Protein AF-A0A356UC78-F1 (afdb_monomer_lite)

Structure (mmCIF, N/CA/C/O backbone):
data_AF-A0A356UC78-F1
#
_entry.id   AF-A0A356UC78-F1
#
loop_
_atom_site.group_PDB
_atom_site.id
_atom_site.type_symbol
_atom_site.label_atom_id
_atom_site.label_alt_id
_atom_site.label_comp_id
_atom_site.label_asym_id
_atom_site.label_entity_id
_atom_site.label_seq_id
_atom_site.pdbx_PDB_ins_code
_atom_site.Cartn_x
_atom_site.Cartn_y
_atom_site.Cartn_z
_atom_site.occupancy
_atom_site.B_iso_or_equiv
_atom_site.auth_seq_id
_atom_site.auth_comp_id
_atom_site.auth_asym_id
_atom_site.auth_atom_id
_atom_site.pdbx_PDB_model_num
ATOM 1 N N . VAL A 1 1 ? 22.620 -5.759 -15.622 1.00 59.00 1 VAL A N 1
ATOM 2 C CA . VAL A 1 1 ? 23.512 -5.411 -16.763 1.00 59.00 1 VAL A CA 1
ATOM 3 C C . VAL A 1 1 ? 22.929 -5.727 -18.144 1.00 59.00 1 VAL A C 1
ATOM 5 O O . VAL A 1 1 ? 22.973 -4.842 -18.988 1.00 59.00 1 VAL A O 1
ATOM 8 N N . LYS A 1 2 ? 22.337 -6.912 -18.397 1.00 60.59 2 LYS A N 1
ATOM 9 C CA . LYS A 1 2 ? 21.790 -7.272 -19.729 1.00 60.59 2 LYS A CA 1
ATOM 10 C C . LYS A 1 2 ? 20.750 -6.272 -20.269 1.00 60.59 2 LYS A C 1
ATOM 12 O O . LYS A 1 2 ? 20.823 -5.914 -21.436 1.00 60.59 2 LYS A O 1
ATOM 17 N N . ASN A 1 3 ? 19.865 -5.752 -19.415 1.00 76.25 3 ASN A N 1
ATOM 18 C CA . ASN A 1 3 ? 18.805 -4.823 -19.835 1.00 76.25 3 ASN A CA 1
ATOM 19 C C . ASN A 1 3 ? 19.354 -3.475 -20.336 1.00 76.25 3 ASN A C 1
ATOM 21 O O . ASN A 1 3 ? 18.857 -2.935 -21.316 1.00 76.25 3 ASN A O 1
ATOM 25 N N . VAL A 1 4 ? 20.426 -2.963 -19.721 1.00 82.81 4 VAL A N 1
ATOM 26 C CA . VAL A 1 4 ? 21.061 -1.699 -20.135 1.00 82.81 4 VAL A CA 1
ATOM 27 C C . VAL A 1 4 ? 21.721 -1.833 -21.502 1.00 82.81 4 VAL A C 1
ATOM 29 O O . VAL A 1 4 ? 21.577 -0.954 -22.344 1.00 82.81 4 VAL A O 1
ATOM 32 N N . LEU A 1 5 ? 22.416 -2.949 -21.741 1.00 86.19 5 LEU A N 1
ATOM 33 C CA . LEU A 1 5 ? 23.072 -3.200 -23.023 1.00 86.19 5 LEU A CA 1
ATOM 34 C C . LEU A 1 5 ? 22.056 -3.216 -24.175 1.00 86.19 5 LEU A C 1
ATOM 36 O O . LEU A 1 5 ? 22.301 -2.614 -25.215 1.00 86.19 5 LEU A O 1
ATOM 40 N N . VAL A 1 6 ? 20.896 -3.846 -23.964 1.00 88.81 6 VAL A N 1
ATOM 41 C CA . VAL A 1 6 ? 19.797 -3.864 -24.943 1.00 88.81 6 VAL A CA 1
ATOM 42 C C . VAL A 1 6 ? 19.273 -2.453 -25.215 1.00 88.81 6 VAL A C 1
ATOM 44 O O . VAL A 1 6 ? 19.089 -2.095 -26.375 1.00 88.81 6 VAL A O 1
ATOM 47 N N . ILE A 1 7 ? 19.090 -1.633 -24.174 1.00 88.06 7 ILE A N 1
ATOM 48 C CA . ILE A 1 7 ? 18.641 -0.238 -24.311 1.00 88.06 7 ILE A CA 1
ATOM 49 C C . ILE A 1 7 ? 19.636 0.586 -25.134 1.00 88.06 7 ILE A C 1
ATOM 51 O O . ILE A 1 7 ? 19.218 1.319 -26.025 1.00 88.06 7 ILE A O 1
ATOM 55 N N . ILE A 1 8 ? 20.941 0.434 -24.889 1.00 88.69 8 ILE A N 1
ATOM 56 C CA . ILE A 1 8 ? 21.988 1.145 -25.640 1.00 88.69 8 ILE A CA 1
ATOM 57 C C . ILE A 1 8 ? 21.978 0.726 -27.115 1.00 88.69 8 ILE A C 1
ATOM 59 O O . ILE A 1 8 ? 22.024 1.581 -27.995 1.00 88.69 8 ILE A O 1
ATOM 63 N N . ILE A 1 9 ? 21.880 -0.575 -27.403 1.00 91.50 9 ILE A N 1
ATOM 64 C CA . ILE A 1 9 ? 21.812 -1.079 -28.783 1.00 91.50 9 ILE A CA 1
ATOM 65 C C . ILE A 1 9 ? 20.565 -0.533 -29.492 1.00 91.50 9 ILE A C 1
ATOM 67 O O . ILE A 1 9 ? 20.666 -0.032 -30.611 1.00 91.50 9 ILE A O 1
ATOM 71 N N . LEU A 1 10 ? 19.402 -0.585 -28.835 1.00 90.44 10 LEU A N 1
ATOM 72 C CA . LEU A 1 10 ? 18.142 -0.095 -29.392 1.00 90.44 10 LEU A CA 1
ATOM 73 C C . LEU A 1 10 ? 18.186 1.416 -29.652 1.00 90.44 10 LEU A C 1
ATOM 75 O O . LEU A 1 10 ? 17.748 1.871 -30.705 1.00 90.44 10 LEU A O 1
ATOM 79 N N . ALA A 1 11 ? 18.742 2.187 -28.717 1.00 89.00 11 ALA A N 1
ATOM 80 C CA . ALA A 1 11 ? 18.892 3.627 -28.861 1.00 89.00 11 ALA A CA 1
ATOM 81 C C . ALA A 1 11 ? 19.806 3.998 -30.037 1.00 89.00 11 ALA A C 1
ATOM 83 O O . ALA A 1 11 ? 19.453 4.877 -30.820 1.00 89.00 11 ALA A O 1
ATOM 84 N N . SER A 1 12 ? 20.925 3.287 -30.214 1.00 89.00 12 SER A N 1
ATOM 85 C CA . SER A 1 12 ? 21.821 3.469 -31.364 1.00 89.00 12 SER A CA 1
ATOM 86 C C . SER A 1 12 ? 21.116 3.178 -32.691 1.00 89.00 12 SER A C 1
ATOM 88 O O . SER A 1 12 ? 21.264 3.929 -33.652 1.00 89.00 12 SER A O 1
ATOM 90 N N . PHE A 1 13 ? 20.301 2.120 -32.750 1.00 92.69 13 PHE A N 1
ATOM 91 C CA . PHE A 1 13 ? 19.473 1.835 -33.926 1.00 92.69 13 PHE A CA 1
ATOM 92 C C . PHE A 1 13 ? 18.450 2.943 -34.189 1.00 92.69 13 PHE A C 1
ATOM 94 O O . PHE A 1 13 ? 18.303 3.391 -35.325 1.00 92.69 13 PHE A O 1
ATOM 101 N N . LEU A 1 14 ? 17.761 3.408 -33.146 1.00 89.56 14 LEU A N 1
ATOM 102 C CA . LEU A 1 14 ? 16.754 4.459 -33.259 1.00 89.56 14 LEU A CA 1
ATOM 103 C C . LEU A 1 14 ? 17.361 5.785 -33.732 1.00 89.56 14 LEU A C 1
ATOM 105 O O . LEU A 1 14 ? 16.735 6.508 -34.503 1.00 89.56 14 LEU A O 1
ATOM 109 N N . GLU A 1 15 ? 18.593 6.084 -33.323 1.00 88.50 15 GLU A N 1
ATOM 110 C CA . GLU A 1 15 ? 19.327 7.248 -33.805 1.00 88.50 15 GLU A CA 1
ATOM 111 C C . GLU A 1 15 ? 19.644 7.162 -35.307 1.00 88.50 15 GLU A C 1
ATOM 113 O O . GLU A 1 15 ? 19.521 8.164 -36.013 1.00 88.50 15 GLU A O 1
ATOM 118 N N . VAL A 1 16 ? 20.018 5.981 -35.806 1.00 89.62 16 VAL A N 1
ATOM 119 C CA . VAL A 1 16 ? 20.314 5.757 -37.233 1.00 89.62 16 VAL A CA 1
ATOM 120 C C . VAL A 1 16 ? 19.049 5.831 -38.093 1.00 89.62 16 VAL A C 1
ATOM 122 O O . VAL A 1 16 ? 19.100 6.321 -39.219 1.00 89.62 16 VAL A O 1
ATOM 125 N N . LEU A 1 17 ? 17.905 5.389 -37.566 1.00 89.38 17 LEU A N 1
ATOM 126 C CA . LEU A 1 17 ? 16.610 5.462 -38.253 1.00 89.38 17 LEU A CA 1
ATOM 127 C C . LEU A 1 17 ? 16.037 6.886 -38.325 1.00 89.38 17 LEU A C 1
ATOM 129 O O . LEU A 1 17 ? 15.108 7.137 -39.093 1.00 89.38 17 LEU A O 1
ATOM 133 N N . LEU A 1 18 ? 16.558 7.814 -37.519 1.00 87.94 18 LEU A N 1
ATOM 134 C CA . LEU A 1 18 ? 16.033 9.167 -37.401 1.00 87.94 18 LEU A CA 1
ATOM 135 C C . LEU A 1 18 ? 16.414 10.015 -38.631 1.00 87.94 18 LEU A C 1
ATOM 137 O O . LEU A 1 18 ? 17.603 10.293 -38.837 1.00 87.94 18 LEU A O 1
ATOM 141 N N . PRO A 1 19 ? 15.433 10.480 -39.430 1.00 86.75 19 PRO A N 1
ATOM 142 C CA . PRO A 1 19 ? 15.709 11.286 -40.612 1.00 86.75 19 PRO A CA 1
ATOM 143 C C . PRO A 1 19 ? 16.352 12.627 -40.248 1.00 86.75 19 PRO A C 1
ATOM 145 O O . PRO A 1 19 ? 16.100 13.202 -39.183 1.00 86.75 19 PRO A O 1
ATOM 148 N N . GLU A 1 20 ? 17.174 13.150 -41.158 1.00 84.69 20 GLU A N 1
ATOM 149 C CA . GLU A 1 20 ? 17.755 14.483 -41.009 1.00 84.69 20 GLU A CA 1
ATOM 150 C C . GLU A 1 20 ? 16.657 15.554 -41.005 1.00 84.69 20 GLU A C 1
ATOM 152 O O . GLU A 1 20 ? 15.747 15.546 -41.836 1.00 84.69 20 GLU A O 1
ATOM 157 N N . GLY A 1 21 ? 16.728 16.493 -40.059 1.00 88.19 21 GLY A N 1
ATOM 158 C CA . GLY A 1 21 ? 15.756 17.578 -39.976 1.00 88.19 21 GLY A CA 1
ATOM 159 C C . GLY A 1 21 ? 15.677 18.253 -38.612 1.00 88.19 21 GLY A C 1
ATOM 160 O O . GLY A 1 21 ? 16.369 17.901 -37.659 1.00 88.19 21 GLY A O 1
ATOM 161 N N . ARG A 1 22 ? 14.772 19.231 -38.506 1.00 89.44 22 ARG A N 1
ATOM 162 C CA . ARG A 1 22 ? 14.607 20.074 -37.307 1.00 89.44 22 ARG A CA 1
ATOM 163 C C . ARG A 1 22 ? 14.179 19.302 -36.053 1.00 89.44 22 ARG A C 1
ATOM 165 O O . ARG A 1 22 ? 14.414 19.781 -34.954 1.00 89.44 22 ARG A O 1
ATOM 172 N N . VAL A 1 23 ? 13.573 18.123 -36.209 1.00 88.75 23 VAL A N 1
ATOM 173 C CA . VAL A 1 23 ? 13.107 17.274 -35.094 1.00 88.75 23 VAL A CA 1
ATOM 174 C C . VAL A 1 23 ? 14.211 16.392 -34.506 1.00 88.75 23 VAL A C 1
ATOM 176 O O . VAL A 1 23 ? 14.125 15.991 -33.346 1.00 88.75 23 VAL A O 1
ATOM 179 N N . LYS A 1 24 ? 15.273 16.120 -35.274 1.00 88.50 24 LYS A N 1
ATOM 180 C CA . LYS A 1 24 ? 16.343 15.191 -34.895 1.00 88.50 24 LYS A CA 1
ATOM 181 C C . LYS A 1 24 ? 17.044 15.560 -33.576 1.00 88.50 24 LYS A C 1
ATOM 183 O O . LYS A 1 24 ? 17.223 14.667 -32.748 1.00 88.50 24 LYS A O 1
ATOM 188 N N . PRO A 1 25 ? 17.375 16.838 -33.304 1.00 92.38 25 PRO A N 1
ATOM 189 C CA . PRO A 1 25 ? 17.969 17.234 -32.025 1.00 92.38 25 PRO A CA 1
ATOM 190 C C . PRO A 1 25 ? 17.058 16.976 -30.815 1.00 92.38 25 PRO A C 1
ATOM 192 O O . PRO A 1 25 ? 17.539 16.542 -29.772 1.00 92.38 25 PRO A O 1
ATOM 195 N N . PHE A 1 26 ? 15.745 17.186 -30.955 1.00 93.38 26 PHE A N 1
ATOM 196 C CA . PHE A 1 26 ? 14.779 16.980 -29.869 1.00 93.38 26 PHE A CA 1
ATOM 197 C C . PHE A 1 26 ? 14.604 15.496 -29.537 1.00 93.38 26 PHE A C 1
ATOM 199 O O . PHE A 1 26 ? 14.585 15.117 -28.369 1.00 93.38 26 PHE A O 1
ATOM 206 N N . VAL A 1 27 ? 14.538 14.645 -30.564 1.00 91.75 27 VAL A N 1
ATOM 207 C CA . VAL A 1 27 ? 14.453 13.190 -30.378 1.00 91.75 27 VAL A CA 1
ATOM 208 C C . VAL A 1 27 ? 15.749 12.644 -29.773 1.00 91.75 27 VAL A C 1
ATOM 210 O O . VAL A 1 27 ? 15.691 11.855 -28.836 1.00 91.75 27 VAL A O 1
ATOM 213 N N . ARG A 1 28 ? 16.919 13.123 -30.219 1.00 90.88 28 ARG A N 1
ATOM 214 C CA . ARG A 1 28 ? 18.215 12.783 -29.603 1.00 90.88 28 ARG A CA 1
ATOM 215 C C . ARG A 1 28 ? 18.276 13.160 -28.126 1.00 90.88 28 ARG A C 1
ATOM 217 O O . ARG A 1 28 ? 18.751 12.368 -27.318 1.00 90.88 28 ARG A O 1
ATOM 224 N N . PHE A 1 29 ? 17.768 14.337 -27.767 1.00 93.56 29 PHE A N 1
ATOM 225 C CA . PHE A 1 29 ? 17.688 14.763 -26.373 1.00 93.56 29 PHE A CA 1
ATOM 226 C C . PHE A 1 29 ? 16.803 13.827 -25.536 1.00 93.56 29 PHE A C 1
ATOM 228 O O . PHE A 1 29 ? 17.224 13.377 -24.472 1.00 93.56 29 PHE A O 1
ATOM 235 N N . ALA A 1 30 ? 15.616 13.469 -26.036 1.00 92.62 30 ALA A N 1
ATOM 236 C CA . ALA A 1 30 ? 14.713 12.543 -25.353 1.00 92.62 30 ALA A CA 1
ATOM 237 C C . ALA A 1 30 ? 15.321 11.136 -25.191 1.00 92.62 30 ALA A C 1
ATOM 239 O O . ALA A 1 30 ? 15.237 10.555 -24.109 1.00 92.62 30 ALA A O 1
ATOM 240 N N . ILE A 1 31 ? 15.986 10.614 -26.230 1.00 91.88 31 ILE A N 1
ATOM 241 C CA . ILE A 1 31 ? 1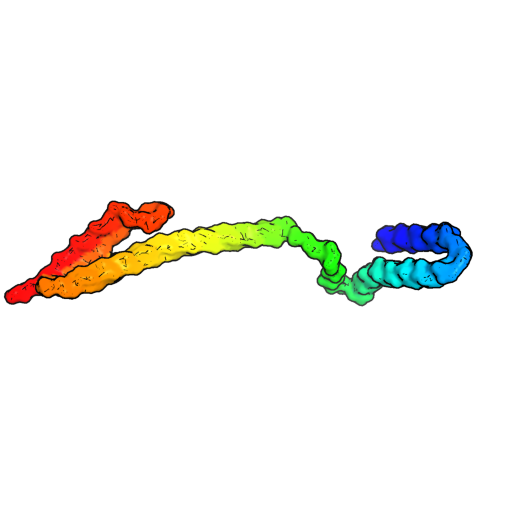6.716 9.336 -26.176 1.00 91.88 31 ILE A CA 1
ATOM 242 C C . ILE A 1 31 ? 17.838 9.405 -25.133 1.00 91.88 31 ILE A C 1
ATOM 244 O O . ILE A 1 31 ? 17.969 8.498 -24.315 1.00 91.88 31 ILE A O 1
ATOM 248 N N . GLY A 1 32 ? 18.615 10.491 -25.112 1.00 91.50 32 GLY A N 1
ATOM 249 C CA . GLY A 1 32 ? 19.677 10.695 -24.127 1.00 91.50 32 GLY A CA 1
ATOM 250 C C . GLY A 1 32 ? 19.149 10.712 -22.691 1.00 91.50 32 GLY A C 1
ATOM 251 O O . GLY A 1 32 ? 19.695 10.028 -21.827 1.00 91.50 32 GLY A O 1
ATOM 252 N N . LEU A 1 33 ? 18.046 11.422 -22.443 1.00 93.38 33 LEU A N 1
ATOM 253 C CA . LEU A 1 33 ? 17.398 11.444 -21.131 1.00 93.38 33 LEU A CA 1
ATOM 254 C C . LEU A 1 33 ? 16.899 10.050 -20.720 1.00 93.38 33 LEU A C 1
ATOM 256 O O . LEU A 1 33 ? 17.107 9.631 -19.582 1.00 93.38 33 LEU A O 1
ATOM 260 N N . PHE A 1 34 ? 16.297 9.310 -21.651 1.00 89.69 34 PHE A N 1
ATOM 261 C CA . PHE A 1 34 ? 15.849 7.939 -21.415 1.00 89.69 34 PHE A CA 1
ATOM 262 C C . PHE A 1 34 ? 17.012 7.004 -21.048 1.00 89.69 34 PHE A C 1
ATOM 264 O O . PHE A 1 34 ? 16.909 6.243 -20.085 1.00 89.69 34 PHE A O 1
ATOM 271 N N . ILE A 1 35 ? 18.144 7.101 -21.755 1.00 89.75 35 ILE A N 1
ATOM 272 C CA . ILE A 1 35 ? 19.358 6.336 -21.439 1.00 89.75 35 ILE A CA 1
ATOM 273 C C . ILE A 1 35 ? 19.869 6.687 -20.039 1.00 89.75 35 ILE A C 1
ATOM 275 O O . ILE A 1 35 ? 20.185 5.779 -19.272 1.00 89.75 35 ILE A O 1
ATOM 279 N N . ILE A 1 36 ? 19.925 7.976 -19.680 1.00 89.62 36 ILE A N 1
ATOM 280 C CA . ILE A 1 36 ? 20.365 8.413 -18.345 1.00 89.62 36 ILE A CA 1
ATOM 281 C C . ILE A 1 36 ? 19.503 7.759 -17.261 1.00 89.62 36 ILE A C 1
ATOM 283 O O . ILE A 1 36 ? 20.048 7.172 -16.329 1.00 89.62 36 ILE A O 1
ATOM 287 N N . ILE A 1 37 ? 18.174 7.789 -17.406 1.00 87.00 37 ILE A N 1
ATOM 288 C CA . ILE A 1 37 ? 17.244 7.167 -16.450 1.00 87.00 37 ILE A CA 1
ATOM 289 C C . ILE A 1 37 ? 17.469 5.649 -16.371 1.00 87.00 37 ILE A C 1
ATOM 291 O O . ILE A 1 37 ? 17.529 5.087 -15.278 1.00 87.00 37 ILE A O 1
ATOM 295 N N . ALA A 1 38 ? 17.640 4.980 -17.513 1.00 85.25 38 ALA A N 1
ATOM 296 C CA . ALA A 1 38 ? 17.836 3.532 -17.575 1.00 85.25 38 ALA A CA 1
ATOM 297 C C . ALA A 1 38 ? 19.158 3.060 -16.944 1.00 85.25 38 ALA A C 1
ATOM 299 O O . ALA A 1 38 ? 19.229 1.969 -16.374 1.00 85.25 38 ALA A O 1
ATOM 300 N N . VAL A 1 39 ? 20.214 3.866 -17.060 1.00 86.94 39 VAL A N 1
ATOM 301 C CA . VAL A 1 39 ? 21.551 3.552 -16.538 1.00 86.94 39 VAL A CA 1
ATOM 302 C C . VAL A 1 39 ? 21.702 3.985 -15.072 1.00 86.94 39 VAL A C 1
ATOM 304 O O . VAL A 1 39 ? 22.526 3.420 -14.352 1.00 86.94 39 VAL A O 1
ATOM 307 N N . LEU A 1 40 ? 20.879 4.927 -14.599 1.00 85.44 40 LEU A N 1
ATOM 308 C CA . LEU A 1 40 ? 20.934 5.459 -13.237 1.00 85.44 40 LEU A CA 1
ATOM 309 C C . LEU A 1 40 ? 20.858 4.354 -12.175 1.00 85.44 40 LEU A C 1
ATOM 311 O O . LEU A 1 40 ? 21.740 4.267 -11.330 1.00 85.44 40 LEU A O 1
ATOM 315 N N . ASN A 1 41 ? 19.853 3.479 -12.247 1.00 77.88 41 ASN A N 1
ATOM 316 C CA . ASN A 1 41 ? 19.655 2.401 -11.270 1.00 77.88 41 ASN A CA 1
ATOM 317 C C . ASN A 1 41 ? 20.881 1.453 -11.161 1.00 77.88 41 ASN A C 1
ATOM 319 O O . ASN A 1 41 ? 21.426 1.297 -10.071 1.00 77.88 41 ASN A O 1
ATOM 323 N N . PRO A 1 42 ? 21.421 0.882 -12.257 1.00 81.06 42 PRO A N 1
ATOM 324 C CA . PRO A 1 42 ? 22.624 0.054 -12.175 1.00 81.06 42 PRO A CA 1
ATOM 325 C C . PRO A 1 42 ? 23.882 0.806 -11.719 1.00 81.06 42 PRO A C 1
ATOM 327 O O . PRO A 1 42 ? 24.715 0.187 -11.062 1.00 81.06 42 PRO A O 1
ATOM 330 N N . ILE A 1 43 ? 24.029 2.103 -12.025 1.00 84.25 43 ILE A N 1
ATOM 331 C CA . ILE A 1 43 ? 25.125 2.919 -11.471 1.00 84.25 43 ILE A CA 1
ATOM 332 C C . ILE A 1 43 ? 24.968 3.052 -9.956 1.00 84.25 43 ILE A C 1
ATOM 334 O O . ILE A 1 43 ? 25.927 2.822 -9.224 1.00 84.25 43 ILE A O 1
ATOM 338 N N . LEU A 1 44 ? 23.769 3.389 -9.476 1.00 81.50 44 LEU A N 1
ATOM 339 C CA . LEU A 1 44 ? 23.496 3.514 -8.046 1.00 81.50 44 LEU A CA 1
ATOM 340 C C . LEU A 1 44 ? 23.753 2.186 -7.322 1.00 81.50 44 LEU A C 1
ATOM 342 O O . LEU A 1 44 ? 24.462 2.184 -6.324 1.00 81.50 44 LEU A O 1
ATOM 346 N N . ASN A 1 45 ? 23.300 1.057 -7.866 1.00 77.94 45 ASN A N 1
ATOM 347 C CA . ASN A 1 45 ? 23.546 -0.266 -7.277 1.00 77.94 45 ASN A CA 1
ATOM 348 C C . ASN A 1 45 ? 25.030 -0.664 -7.271 1.00 77.94 45 ASN A C 1
ATOM 350 O O . ASN A 1 45 ? 25.457 -1.419 -6.403 1.00 77.94 45 ASN A O 1
ATOM 354 N N . ALA A 1 46 ? 25.818 -0.186 -8.238 1.00 81.31 46 ALA A N 1
ATOM 355 C CA . ALA A 1 46 ? 27.258 -0.432 -8.276 1.00 81.31 46 ALA A CA 1
ATOM 356 C C . ALA A 1 46 ? 28.038 0.452 -7.287 1.00 81.31 46 ALA A C 1
ATOM 358 O O . ALA A 1 46 ? 29.061 0.019 -6.766 1.00 81.31 46 ALA A O 1
ATOM 359 N N . LEU A 1 47 ? 27.582 1.687 -7.042 1.00 81.56 47 LEU A N 1
ATOM 360 C CA . LEU A 1 47 ? 28.231 2.638 -6.128 1.00 81.56 47 LEU A CA 1
ATOM 361 C C . LEU A 1 47 ? 27.815 2.438 -4.668 1.00 81.56 47 LEU A C 1
ATOM 363 O O . LEU A 1 47 ? 28.610 2.657 -3.755 1.00 81.56 47 LEU A O 1
ATOM 367 N N . PHE A 1 48 ? 26.564 2.045 -4.442 1.00 74.88 48 PHE A N 1
ATOM 368 C CA . PHE A 1 48 ? 25.996 1.808 -3.125 1.00 74.88 48 PHE A CA 1
ATOM 369 C C . PHE A 1 48 ? 25.869 0.302 -2.915 1.00 74.88 48 PHE A C 1
ATOM 371 O O . PHE A 1 48 ? 24.830 -0.295 -3.174 1.00 74.88 48 PHE A O 1
ATOM 378 N N . ASP A 1 49 ? 26.963 -0.299 -2.457 1.00 61.84 49 ASP A N 1
ATOM 379 C CA . ASP A 1 49 ? 27.100 -1.728 -2.184 1.00 61.84 49 ASP A CA 1
ATOM 380 C C . ASP A 1 49 ? 25.939 -2.232 -1.300 1.00 61.84 49 ASP A C 1
ATOM 382 O O . ASP A 1 49 ? 25.877 -1.942 -0.105 1.00 61.84 49 ASP A O 1
ATOM 386 N N . LYS A 1 50 ? 24.967 -2.914 -1.923 1.00 56.25 50 LYS A N 1
ATOM 387 C CA . LYS A 1 50 ? 23.826 -3.620 -1.305 1.00 56.25 50 LYS A CA 1
ATOM 388 C C . LYS A 1 50 ? 23.053 -2.883 -0.202 1.00 56.25 50 LYS A C 1
ATOM 390 O O . LYS A 1 50 ? 22.398 -3.535 0.610 1.00 56.25 50 LYS A O 1
ATOM 395 N N . ARG A 1 51 ? 23.059 -1.549 -0.144 1.00 54.81 51 ARG A N 1
ATOM 396 C CA . ARG A 1 51 ? 21.957 -0.880 0.555 1.00 54.81 51 ARG A CA 1
ATOM 397 C C . ARG A 1 51 ? 20.747 -1.056 -0.337 1.00 54.81 51 ARG A C 1
ATOM 399 O O . ARG A 1 51 ? 20.846 -0.743 -1.517 1.00 54.81 51 ARG A O 1
ATOM 406 N N . GLU A 1 52 ? 19.667 -1.592 0.225 1.00 55.59 52 GLU A N 1
ATOM 407 C CA . GLU A 1 52 ? 18.356 -1.834 -0.392 1.00 55.59 52 GLU A CA 1
ATOM 408 C C . GLU A 1 52 ? 17.694 -0.520 -0.856 1.00 55.59 52 GLU A C 1
ATOM 410 O O . GLU A 1 52 ? 16.547 -0.216 -0.555 1.00 55.59 52 GLU A O 1
ATOM 415 N N . PHE A 1 53 ? 18.414 0.304 -1.614 1.00 53.53 53 PHE A N 1
ATOM 416 C CA . PHE A 1 53 ? 17.854 1.328 -2.471 1.00 53.53 53 PHE A CA 1
ATOM 417 C C . PHE A 1 53 ? 17.300 0.634 -3.714 1.00 53.53 53 PHE A C 1
ATOM 419 O O . PHE A 1 53 ? 17.654 0.941 -4.850 1.00 53.53 53 PHE A O 1
ATOM 426 N N . GLU A 1 54 ? 16.373 -0.295 -3.491 1.00 54.16 54 GLU A N 1
ATOM 427 C CA . GLU A 1 54 ? 15.383 -0.638 -4.491 1.00 54.16 54 GLU A CA 1
ATOM 428 C C . GLU A 1 54 ? 14.462 0.575 -4.633 1.00 54.16 54 GLU A C 1
ATOM 430 O O . GLU A 1 54 ? 13.349 0.627 -4.118 1.00 54.16 54 GLU A O 1
ATOM 435 N N . ILE A 1 55 ? 14.937 1.602 -5.344 1.00 54.56 55 ILE A N 1
ATOM 436 C CA . ILE A 1 55 ? 14.078 2.652 -5.889 1.00 54.56 55 ILE A CA 1
ATOM 437 C C . ILE A 1 55 ? 13.304 2.016 -7.057 1.00 54.56 55 ILE A C 1
ATOM 439 O O . ILE A 1 55 ? 13.444 2.384 -8.222 1.00 54.56 55 ILE A O 1
ATOM 443 N N . ASN A 1 56 ? 12.484 1.017 -6.738 1.00 54.78 56 ASN A N 1
ATOM 444 C CA . ASN A 1 56 ? 11.475 0.435 -7.607 1.00 54.78 56 ASN A CA 1
ATOM 445 C C . ASN A 1 56 ? 10.233 1.339 -7.546 1.00 54.78 56 ASN A C 1
ATOM 447 O O . ASN A 1 56 ? 9.144 0.910 -7.187 1.00 54.78 56 ASN A O 1
ATOM 451 N N . LEU A 1 57 ? 10.394 2.624 -7.900 1.00 52.75 57 LEU A N 1
ATOM 452 C CA . LEU A 1 57 ? 9.292 3.606 -7.950 1.00 52.75 57 LEU A CA 1
ATOM 453 C C . LEU A 1 57 ? 8.177 3.198 -8.927 1.00 52.75 57 LEU A C 1
ATOM 455 O O . LEU A 1 57 ? 7.070 3.718 -8.842 1.00 52.75 57 LEU A O 1
ATOM 459 N N . TRP A 1 58 ? 8.476 2.281 -9.848 1.00 54.19 58 TRP A N 1
ATOM 460 C CA . TRP A 1 58 ? 7.558 1.793 -10.876 1.00 54.19 58 TRP A CA 1
ATOM 461 C C . TRP A 1 58 ? 7.049 0.370 -10.619 1.00 54.19 58 TRP A C 1
ATOM 463 O O . TRP A 1 58 ? 6.106 -0.046 -11.281 1.00 54.19 58 TRP A O 1
ATOM 473 N N . ASP A 1 59 ? 7.659 -0.363 -9.682 1.00 50.78 59 ASP A N 1
ATOM 474 C CA . ASP A 1 59 ? 7.403 -1.791 -9.447 1.00 50.78 59 ASP A CA 1
ATOM 475 C C . ASP A 1 59 ? 7.133 -2.080 -7.966 1.00 50.78 59 ASP A C 1
ATOM 477 O O . ASP A 1 59 ? 7.555 -3.098 -7.427 1.00 50.78 59 ASP A O 1
ATOM 481 N N . TYR A 1 60 ? 6.432 -1.166 -7.281 1.00 54.16 60 TYR A N 1
ATOM 482 C CA . TYR A 1 60 ? 5.870 -1.442 -5.957 1.00 54.16 60 TYR A CA 1
ATOM 483 C C . TYR A 1 60 ? 4.740 -2.470 -6.100 1.00 54.16 60 TYR A C 1
ATOM 485 O O . TYR A 1 60 ? 3.552 -2.154 -6.046 1.00 54.16 60 TYR A O 1
ATOM 493 N N . GLN A 1 61 ? 5.118 -3.714 -6.364 1.00 58.25 61 GLN A N 1
ATOM 494 C CA . GLN A 1 61 ? 4.253 -4.866 -6.234 1.00 58.25 61 GLN A CA 1
ATOM 495 C C . GLN A 1 61 ? 4.324 -5.286 -4.774 1.00 58.25 61 GLN A C 1
ATOM 497 O O . GLN A 1 61 ? 5.396 -5.599 -4.257 1.00 58.25 61 GLN A O 1
ATOM 502 N N . VAL A 1 62 ? 3.175 -5.253 -4.098 1.00 59.81 62 VAL A N 1
ATOM 503 C CA . VAL A 1 62 ? 3.029 -5.849 -2.768 1.00 59.81 62 VAL A CA 1
ATOM 504 C C . VAL A 1 62 ? 3.530 -7.284 -2.879 1.00 59.81 62 VAL A C 1
ATOM 506 O O . VAL A 1 62 ? 3.025 -8.056 -3.696 1.00 59.81 62 VAL A O 1
ATOM 509 N N . SER A 1 63 ? 4.567 -7.631 -2.116 1.00 73.56 63 SER A N 1
ATOM 510 C CA . SER A 1 63 ? 5.093 -8.991 -2.163 1.00 73.56 63 SER A CA 1
ATOM 511 C C . SER A 1 63 ? 4.010 -9.958 -1.678 1.00 73.56 63 SER A C 1
ATOM 513 O O . SER A 1 63 ? 3.195 -9.620 -0.817 1.00 73.56 63 SER A O 1
ATOM 515 N N . SER A 1 64 ? 4.003 -11.193 -2.185 1.00 72.81 64 SER A N 1
ATOM 516 C CA . SER A 1 64 ? 3.043 -12.209 -1.725 1.00 72.81 64 SER A CA 1
ATOM 517 C C . SER A 1 64 ? 3.127 -12.468 -0.213 1.00 72.81 64 SER A C 1
ATOM 519 O O . SER A 1 64 ? 2.170 -12.946 0.390 1.00 72.81 64 SER A O 1
ATOM 521 N N . GLU A 1 65 ? 4.262 -12.154 0.415 1.00 74.25 65 GLU A N 1
ATOM 522 C CA . GLU A 1 65 ? 4.434 -12.219 1.868 1.00 74.25 65 GLU A CA 1
ATOM 523 C C . GLU A 1 65 ? 3.737 -11.059 2.587 1.00 74.25 65 GLU A C 1
ATOM 525 O O . GLU A 1 65 ? 3.016 -11.297 3.555 1.00 74.25 65 GLU A O 1
ATOM 530 N N . GLN A 1 66 ? 3.869 -9.829 2.081 1.00 78.75 66 GLN A N 1
ATOM 531 C CA . GL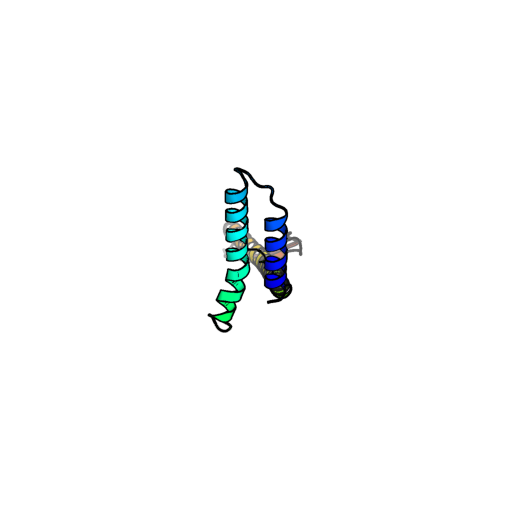N A 1 66 ? 3.168 -8.661 2.625 1.00 78.75 66 GLN A CA 1
ATOM 532 C C . GLN A 1 66 ? 1.649 -8.811 2.495 1.00 78.75 66 GLN A C 1
ATOM 534 O O . GLN A 1 66 ? 0.913 -8.480 3.422 1.00 78.75 66 GLN A O 1
ATOM 539 N N . GLU A 1 67 ? 1.163 -9.369 1.383 1.00 82.44 67 GLU A N 1
ATOM 540 C CA . GLU A 1 67 ? -0.262 -9.661 1.200 1.00 82.44 67 GLU A CA 1
ATOM 541 C C . GLU A 1 67 ? -0.777 -10.661 2.249 1.00 82.44 67 GLU A C 1
ATOM 543 O O . GLU A 1 67 ? -1.810 -10.427 2.884 1.00 82.44 67 GLU A O 1
ATOM 548 N N .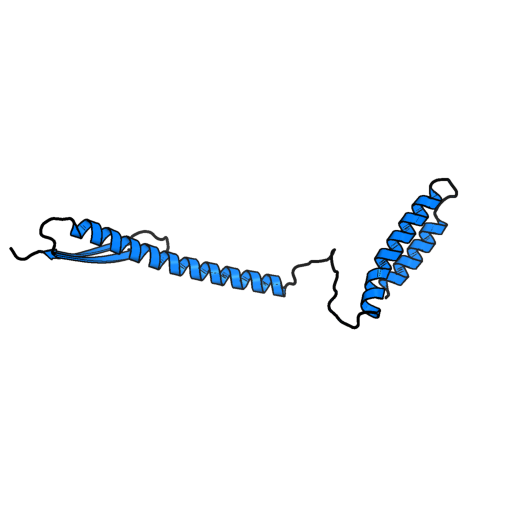 ARG A 1 68 ? -0.034 -11.750 2.493 1.00 84.69 68 ARG A N 1
ATOM 549 C CA . ARG A 1 68 ? -0.375 -12.739 3.529 1.00 84.69 68 ARG A CA 1
ATOM 550 C C . ARG A 1 68 ? -0.389 -12.125 4.924 1.00 84.69 68 ARG A C 1
ATOM 552 O O . ARG A 1 68 ? -1.334 -12.366 5.673 1.00 84.69 68 ARG A O 1
ATOM 559 N N . GLU A 1 69 ? 0.607 -11.308 5.259 1.00 88.19 69 GLU A N 1
ATOM 560 C CA . GLU A 1 69 ? 0.675 -10.627 6.555 1.00 88.19 69 GLU A CA 1
ATOM 561 C C . GLU A 1 69 ? -0.527 -9.689 6.763 1.00 88.19 69 GLU A C 1
ATOM 563 O O . GLU A 1 69 ? -1.155 -9.688 7.827 1.00 88.19 69 GLU A O 1
ATOM 568 N N . ILE A 1 70 ? -0.901 -8.925 5.730 1.00 88.62 70 ILE A N 1
ATOM 569 C CA . ILE A 1 70 ? -2.068 -8.035 5.762 1.00 88.62 70 ILE A CA 1
ATOM 570 C C . ILE A 1 70 ? -3.355 -8.840 5.986 1.00 88.62 70 ILE A C 1
ATOM 572 O O . ILE A 1 70 ? -4.171 -8.463 6.833 1.00 88.62 70 ILE A O 1
ATOM 576 N N . LEU A 1 71 ? -3.527 -9.965 5.285 1.00 91.31 71 LEU A N 1
ATOM 577 C CA . LEU A 1 71 ? -4.693 -10.841 5.435 1.00 91.31 71 LEU A CA 1
ATOM 578 C C . LEU A 1 71 ? -4.771 -11.473 6.832 1.00 91.31 71 LEU A C 1
ATOM 580 O O . LEU A 1 71 ? -5.841 -11.491 7.446 1.00 91.31 71 LEU A O 1
ATOM 584 N N . GLU A 1 72 ? -3.657 -11.958 7.380 1.00 92.75 72 GLU A N 1
ATOM 585 C CA . GLU A 1 72 ? -3.615 -12.503 8.741 1.00 92.75 72 GLU A CA 1
ATOM 586 C C . GLU A 1 72 ? -3.953 -11.443 9.791 1.00 92.75 72 GLU A C 1
ATOM 588 O O . GLU A 1 72 ? -4.762 -11.686 10.697 1.00 92.75 72 GLU A O 1
ATOM 593 N N . LYS A 1 73 ? -3.387 -10.241 9.648 1.00 92.00 73 LYS A N 1
ATOM 594 C CA . LYS A 1 73 ? -3.667 -9.114 10.538 1.00 92.00 73 LYS A CA 1
ATOM 595 C C . LYS A 1 73 ? -5.137 -8.704 10.461 1.00 92.00 73 LYS A C 1
ATOM 597 O O . LYS A 1 73 ? -5.754 -8.512 11.510 1.00 92.00 73 LYS A O 1
ATOM 602 N N . GLY A 1 74 ? -5.713 -8.650 9.259 1.00 92.44 74 GLY A N 1
ATOM 603 C CA . GLY A 1 74 ? -7.140 -8.403 9.039 1.00 92.44 74 GLY A CA 1
ATOM 604 C C . GLY A 1 74 ? -8.027 -9.447 9.722 1.00 92.44 74 GLY A C 1
ATOM 605 O O . GLY A 1 74 ? -8.925 -9.095 10.487 1.00 92.44 74 GLY A O 1
ATOM 606 N N . ASN A 1 75 ? -7.717 -10.734 9.554 1.00 91.81 75 ASN A N 1
ATOM 607 C CA . ASN A 1 75 ? -8.441 -11.831 10.205 1.00 91.81 75 ASN A CA 1
ATOM 608 C C . ASN A 1 75 ? -8.340 -11.796 11.737 1.00 91.81 75 ASN A C 1
ATOM 610 O O . ASN A 1 75 ? -9.277 -12.182 12.442 1.00 91.81 75 ASN A O 1
ATOM 614 N N . ARG A 1 76 ? -7.201 -11.358 12.283 1.00 91.75 76 ARG A N 1
ATOM 615 C CA . ARG A 1 76 ? -7.032 -11.184 13.732 1.00 91.75 76 ARG A CA 1
ATOM 616 C C . ARG A 1 76 ? -7.878 -10.028 14.259 1.00 91.75 76 ARG A C 1
ATOM 618 O O . ARG A 1 76 ? -8.548 -10.200 15.273 1.00 91.75 76 ARG A O 1
ATOM 625 N N . ILE A 1 77 ? -7.882 -8.894 13.558 1.00 89.94 77 ILE A N 1
ATOM 626 C CA . ILE A 1 77 ? -8.714 -7.735 13.906 1.00 89.94 77 ILE A CA 1
ATOM 627 C C . ILE A 1 77 ? -10.195 -8.117 13.868 1.00 89.94 77 ILE A C 1
ATOM 629 O O . ILE A 1 77 ? -10.907 -7.852 14.829 1.00 89.94 77 ILE A O 1
ATOM 633 N N . ASN A 1 78 ? -10.648 -8.803 12.816 1.00 86.19 78 ASN A N 1
ATOM 634 C CA . ASN A 1 78 ? -12.046 -9.211 12.691 1.00 86.19 78 ASN A CA 1
ATOM 635 C C . ASN A 1 78 ? -12.501 -10.105 13.860 1.00 86.19 78 ASN A C 1
ATOM 637 O O . ASN A 1 78 ? -13.553 -9.877 14.450 1.00 86.19 78 ASN A O 1
ATOM 641 N N . ARG A 1 79 ? -11.665 -11.075 14.262 1.00 84.75 79 ARG A N 1
ATOM 642 C CA . ARG A 1 79 ? -11.931 -11.917 15.443 1.00 84.75 79 ARG A CA 1
ATOM 643 C C . ARG A 1 79 ? -11.985 -11.112 16.737 1.00 84.75 79 ARG A C 1
ATOM 645 O O . ARG A 1 79 ? -12.848 -11.358 17.572 1.00 84.75 79 ARG A O 1
ATOM 652 N N . GLN A 1 80 ? -11.080 -10.150 16.903 1.00 85.00 80 GLN A N 1
ATOM 653 C CA . GLN A 1 80 ? -11.066 -9.293 18.085 1.00 85.00 80 GLN A CA 1
ATOM 654 C C . GLN A 1 80 ? -12.319 -8.413 18.162 1.00 85.00 80 GLN A C 1
ATOM 656 O O . GLN A 1 80 ? -12.897 -8.284 19.239 1.00 85.00 80 GLN A O 1
ATOM 661 N N . ILE A 1 81 ? -12.759 -7.861 17.026 1.00 81.44 81 ILE A N 1
ATOM 662 C CA . ILE A 1 81 ? -13.997 -7.083 16.931 1.00 81.44 81 ILE A CA 1
ATOM 663 C C . ILE A 1 81 ? -15.183 -7.956 17.343 1.00 81.44 81 ILE A C 1
ATOM 665 O O . ILE A 1 81 ? -15.872 -7.583 18.286 1.00 81.44 81 ILE A O 1
ATOM 669 N N . ALA A 1 82 ? -15.354 -9.138 16.743 1.00 77.31 82 ALA A N 1
ATOM 670 C CA . ALA A 1 82 ? -16.470 -10.038 17.051 1.00 77.31 82 ALA A CA 1
ATOM 671 C C . ALA A 1 82 ? -16.592 -10.348 18.558 1.00 77.31 82 ALA A C 1
ATOM 673 O O . ALA A 1 82 ? -17.655 -10.149 19.145 1.00 77.31 82 ALA A O 1
ATOM 674 N N . ILE A 1 83 ? -15.484 -10.728 19.208 1.00 76.50 83 ILE A N 1
ATOM 675 C CA . ILE A 1 83 ? -15.456 -11.041 20.651 1.00 76.50 83 ILE A CA 1
ATOM 676 C C . ILE A 1 83 ? -15.790 -9.805 21.502 1.00 76.50 83 ILE A C 1
ATOM 678 O O . ILE A 1 83 ? -16.555 -9.879 22.468 1.00 76.50 83 ILE A O 1
ATOM 682 N N . SER A 1 84 ? -15.206 -8.653 21.153 1.00 74.00 84 SER A N 1
ATOM 683 C CA . SER A 1 84 ? -15.428 -7.402 21.885 1.00 74.00 84 SER A CA 1
ATOM 684 C C . SER A 1 84 ? -16.862 -6.886 21.750 1.00 74.00 84 SER A C 1
ATOM 686 O O . SER A 1 84 ? -17.407 -6.331 22.702 1.00 74.00 84 SER A O 1
ATOM 688 N N . THR A 1 85 ? -17.491 -7.100 20.592 1.00 77.56 85 THR A N 1
ATOM 689 C CA . THR A 1 85 ? -18.866 -6.685 20.322 1.00 77.56 85 THR A CA 1
ATOM 690 C C . THR A 1 85 ? -19.854 -7.508 21.138 1.00 77.56 85 THR A C 1
ATOM 692 O O . THR A 1 85 ? -20.718 -6.923 21.782 1.00 77.56 85 THR A O 1
ATOM 695 N N . GLU A 1 86 ? -19.703 -8.832 21.192 1.00 75.19 86 GLU A N 1
ATOM 696 C CA . GLU A 1 86 ? -20.613 -9.697 21.952 1.00 75.19 86 GLU A CA 1
ATOM 697 C C . GLU A 1 86 ? -20.577 -9.384 23.457 1.00 75.19 86 GLU A C 1
ATOM 699 O O . GLU A 1 86 ? -21.612 -9.141 24.083 1.00 75.19 86 GLU A O 1
ATOM 704 N N . THR A 1 87 ? -19.370 -9.296 24.022 1.00 79.06 87 THR A N 1
ATOM 705 C CA . THR A 1 87 ? -19.185 -9.021 25.456 1.00 79.06 87 THR A CA 1
ATOM 706 C C . THR A 1 87 ? -19.646 -7.604 25.803 1.00 79.06 87 THR A C 1
ATOM 708 O O . THR A 1 87 ? -20.395 -7.409 26.758 1.00 79.06 87 THR A O 1
ATOM 711 N N . GLY A 1 88 ? -19.273 -6.614 24.984 1.00 84.06 88 GLY A N 1
ATOM 712 C CA . GLY A 1 88 ? -19.654 -5.220 25.201 1.00 84.06 88 GLY A CA 1
ATOM 713 C C . GLY A 1 88 ? -21.160 -4.973 25.074 1.00 84.06 88 GLY A C 1
ATOM 714 O O . GLY A 1 88 ? -21.711 -4.177 25.835 1.00 84.06 88 GLY A O 1
ATOM 715 N N . ILE A 1 89 ? -21.848 -5.655 24.150 1.00 84.50 89 ILE A N 1
ATOM 716 C CA . ILE A 1 89 ? -23.313 -5.584 24.032 1.00 84.50 89 ILE A CA 1
ATOM 717 C C . ILE A 1 89 ? -23.966 -6.193 25.273 1.00 84.50 89 ILE A C 1
ATOM 719 O O . ILE A 1 89 ? -24.836 -5.551 25.866 1.00 84.50 89 ILE A O 1
ATOM 723 N N . LYS A 1 90 ? -23.527 -7.387 25.690 1.00 88.94 90 LYS A N 1
ATOM 724 C CA . LYS A 1 90 ? -24.066 -8.078 26.865 1.00 88.94 90 LYS A CA 1
ATOM 725 C C . LYS A 1 90 ? -23.952 -7.224 28.129 1.00 88.94 90 LYS A C 1
ATOM 727 O O . LYS A 1 90 ? -24.968 -6.929 28.754 1.00 88.94 90 LYS A O 1
ATOM 732 N N . GLU A 1 91 ? -22.745 -6.773 28.466 1.00 89.62 91 GLU A N 1
ATOM 733 C CA . GLU A 1 91 ? -22.487 -5.994 29.686 1.00 89.62 91 GLU A CA 1
ATOM 734 C C . GLU A 1 91 ? -23.262 -4.671 29.699 1.00 89.62 91 GLU A C 1
ATOM 736 O O . GLU A 1 91 ? -23.863 -4.292 30.708 1.00 89.62 91 GLU A O 1
ATOM 741 N N . LYS A 1 92 ? -23.299 -3.967 28.560 1.00 89.25 92 LYS A N 1
ATOM 742 C CA . LYS A 1 92 ? -24.031 -2.702 28.441 1.00 89.25 92 LYS A CA 1
ATOM 743 C C . LYS A 1 92 ? -25.532 -2.904 28.630 1.00 89.25 92 LYS A C 1
ATOM 745 O O . LYS A 1 92 ? -26.179 -2.077 29.274 1.00 89.25 92 LYS A O 1
ATOM 750 N N . MET A 1 93 ? -26.084 -3.984 28.083 1.00 90.00 93 MET A N 1
ATOM 751 C CA . MET A 1 93 ? -27.506 -4.295 28.187 1.00 90.00 93 MET A CA 1
ATOM 752 C C . MET A 1 93 ? -27.893 -4.709 29.610 1.00 90.00 93 MET A C 1
ATOM 754 O O . MET A 1 93 ? -28.854 -4.168 30.154 1.00 90.00 93 MET A O 1
ATOM 758 N N . GLU A 1 94 ? -27.111 -5.586 30.245 1.00 93.75 94 GLU A N 1
ATOM 759 C CA . GLU A 1 94 ? -27.298 -5.971 31.650 1.00 93.75 94 GLU A CA 1
ATOM 760 C C . GLU A 1 94 ? -27.242 -4.750 32.580 1.00 93.75 94 GLU A C 1
ATOM 762 O O . GLU A 1 94 ? -28.121 -4.572 33.427 1.00 93.75 94 GLU A O 1
ATOM 767 N N . GLY A 1 95 ? -26.263 -3.862 32.378 1.00 93.06 95 GLY A N 1
ATOM 768 C CA . GLY A 1 95 ? -26.113 -2.639 33.163 1.00 93.06 95 GLY A CA 1
ATOM 769 C C . GLY A 1 95 ? -27.287 -1.668 33.008 1.00 93.06 95 GLY A C 1
ATOM 770 O O . GLY A 1 95 ? -27.788 -1.145 34.004 1.00 93.06 95 GLY A O 1
ATOM 771 N N . GLN A 1 96 ? -27.764 -1.445 31.778 1.00 93.06 96 GLN A N 1
ATOM 772 C CA . GLN A 1 96 ? -28.914 -0.569 31.523 1.00 93.06 96 GLN A CA 1
ATOM 773 C C . GLN A 1 96 ? -30.202 -1.115 32.140 1.00 93.06 96 GLN A C 1
ATOM 775 O O . GLN A 1 96 ? -30.944 -0.364 32.773 1.00 93.06 96 GLN A O 1
ATOM 780 N N . VAL A 1 97 ? -30.455 -2.417 31.998 1.00 93.44 97 VAL A N 1
ATOM 781 C CA . VAL A 1 97 ? -31.635 -3.068 32.577 1.00 93.44 97 VAL A CA 1
ATOM 782 C C . VAL A 1 97 ? -31.603 -2.998 34.103 1.00 93.44 97 VAL A C 1
ATOM 784 O O . VAL A 1 97 ? -32.599 -2.594 34.702 1.00 93.44 97 VAL A O 1
ATOM 787 N N . SER A 1 98 ? -30.464 -3.306 34.737 1.00 94.69 98 SER A N 1
ATOM 788 C CA . SER A 1 98 ? -30.325 -3.158 36.193 1.00 94.69 98 SER A CA 1
ATOM 789 C C . SER A 1 98 ? -30.546 -1.712 36.636 1.00 94.69 98 SER A C 1
ATOM 791 O O . SER A 1 98 ? -31.258 -1.489 37.611 1.00 94.69 98 SER A O 1
ATOM 793 N N . ALA A 1 99 ? -29.998 -0.723 35.920 1.00 94.31 99 ALA A N 1
ATOM 794 C CA . ALA A 1 99 ? -30.178 0.687 36.263 1.00 94.31 99 ALA A CA 1
ATOM 795 C C . ALA A 1 99 ? -31.652 1.112 36.213 1.00 94.31 99 ALA A C 1
ATOM 797 O O . ALA A 1 99 ? -32.121 1.779 37.130 1.00 94.31 99 ALA A O 1
ATOM 798 N N . VAL A 1 100 ? -32.395 0.694 35.184 1.00 94.31 100 VAL A N 1
ATOM 799 C CA . VAL A 1 100 ? -33.834 0.983 35.066 1.00 94.31 100 VAL A CA 1
ATOM 800 C C . VAL A 1 100 ? -34.631 0.280 36.166 1.00 94.31 100 VAL A C 1
ATOM 802 O O . VAL A 1 100 ? -35.500 0.894 36.779 1.00 94.31 100 VAL A O 1
ATOM 805 N N . ALA A 1 101 ? -34.327 -0.985 36.455 1.00 93.06 101 ALA A N 1
ATOM 806 C CA . ALA A 1 101 ? -35.038 -1.758 37.471 1.00 93.06 101 ALA A CA 1
ATOM 807 C C . ALA A 1 101 ? -34.794 -1.237 38.902 1.00 93.06 101 ALA A C 1
ATOM 809 O O . ALA A 1 101 ? -35.702 -1.273 39.726 1.00 93.06 101 ALA A O 1
ATOM 810 N N . MET A 1 102 ? -33.608 -0.686 39.180 1.00 93.69 102 MET A N 1
ATOM 811 C CA . MET A 1 102 ? -33.281 -0.026 40.452 1.00 93.69 102 MET A CA 1
ATOM 812 C C . MET A 1 102 ? -34.073 1.270 40.701 1.00 93.69 102 MET A C 1
ATOM 814 O O . MET A 1 102 ? -34.137 1.723 41.839 1.00 93.69 102 MET A O 1
ATOM 818 N N . LEU A 1 103 ? -34.673 1.884 39.672 1.00 92.94 103 LEU A N 1
ATOM 819 C CA . LEU A 1 103 ? -35.512 3.082 39.835 1.00 92.94 103 LEU A CA 1
ATOM 820 C C . LEU A 1 103 ? -36.919 2.760 40.357 1.00 92.94 103 LEU A C 1
ATOM 822 O O . LEU A 1 103 ? -37.666 3.676 40.706 1.00 92.94 103 LEU A O 1
ATOM 826 N N . VAL A 1 104 ? -37.307 1.483 40.376 1.00 93.50 104 VAL A N 1
ATOM 827 C CA . VAL A 1 104 ? -38.618 1.059 40.867 1.00 93.50 104 VAL A CA 1
ATOM 828 C C . VAL A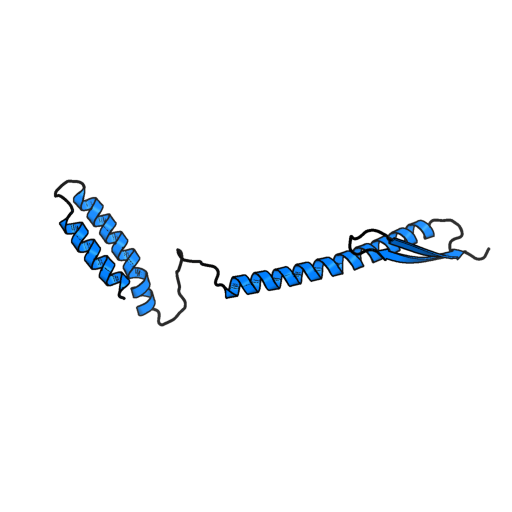 1 104 ? -38.636 1.163 42.400 1.00 93.50 104 VAL A C 1
ATOM 830 O O . VAL A 1 104 ? -37.802 0.538 43.056 1.00 93.50 104 VAL A O 1
ATOM 833 N N . PRO A 1 105 ? -39.578 1.917 43.001 1.00 90.50 105 PRO A N 1
ATOM 834 C CA . PRO A 1 105 ? -39.668 2.044 44.454 1.00 90.50 105 PRO A CA 1
ATOM 835 C C . PRO A 1 105 ? -39.821 0.685 45.147 1.00 90.50 105 PRO A C 1
ATOM 837 O O . PRO A 1 105 ? -40.612 -0.152 44.710 1.00 90.50 105 PRO A O 1
ATOM 840 N N . GLY A 1 106 ? -39.080 0.480 46.238 1.00 90.06 106 GLY A N 1
ATOM 841 C CA . GLY A 1 106 ? -39.060 -0.779 46.986 1.00 90.06 106 GLY A CA 1
ATOM 842 C C . GLY A 1 106 ? -38.107 -1.841 46.426 1.00 90.06 106 GLY A C 1
ATOM 843 O O . GLY A 1 106 ? -38.082 -2.956 46.944 1.00 90.06 106 GLY A O 1
ATOM 844 N N . VAL A 1 107 ? -37.311 -1.531 45.395 1.00 93.00 107 VAL A N 1
ATOM 845 C CA . VAL A 1 107 ? -36.244 -2.408 44.888 1.00 93.00 107 VAL A CA 1
ATOM 846 C C . VAL A 1 107 ? -34.904 -2.054 45.537 1.00 93.00 107 VAL A C 1
ATOM 848 O O . VAL A 1 107 ? -34.402 -0.946 45.387 1.00 93.00 107 VAL A O 1
ATOM 851 N N . LYS A 1 108 ? -34.293 -3.027 46.222 1.00 91.88 108 LYS A N 1
ATOM 852 C CA . LYS A 1 108 ? -33.008 -2.890 46.927 1.00 91.88 108 LYS A CA 1
ATOM 853 C C . LYS A 1 108 ? -31.806 -3.268 46.064 1.00 91.88 108 LYS A C 1
ATOM 855 O O . LYS A 1 108 ? -30.742 -2.669 46.179 1.00 91.88 108 LYS A O 1
ATOM 860 N N . GLU A 1 109 ? -31.937 -4.323 45.265 1.00 92.94 109 GLU A N 1
ATOM 861 C CA . GLU A 1 109 ? -30.852 -4.850 44.431 1.00 92.94 109 GLU A CA 1
ATOM 862 C C . GLU A 1 109 ? -31.433 -5.565 43.207 1.00 92.94 109 GLU A C 1
ATOM 864 O O . GLU A 1 109 ? -32.426 -6.287 43.324 1.00 92.94 109 GLU A O 1
ATOM 869 N N . VAL A 1 110 ? -30.788 -5.416 42.046 1.00 93.81 110 VAL A N 1
ATOM 870 C CA . VAL A 1 110 ? -31.143 -6.139 40.817 1.00 93.81 110 VAL A CA 1
ATOM 871 C C . VAL A 1 110 ? -29.899 -6.747 40.190 1.00 93.81 110 VAL A C 1
ATOM 873 O O . VAL A 1 110 ? -28.950 -6.033 39.858 1.00 93.81 110 VAL A O 1
ATOM 876 N N . LYS A 1 111 ? -29.931 -8.064 39.974 1.00 93.50 111 LYS A N 1
ATOM 877 C CA . LYS A 1 111 ? -28.954 -8.780 39.150 1.00 93.50 111 LYS A CA 1
ATOM 878 C C . LYS A 1 111 ? -29.590 -9.152 37.822 1.00 93.50 111 LYS A C 1
ATOM 880 O O . LYS A 1 111 ? -30.635 -9.798 37.805 1.00 93.50 111 LYS A O 1
ATOM 885 N N . THR A 1 112 ? -28.929 -8.771 36.738 1.00 94.00 112 THR A N 1
ATOM 886 C CA . THR A 1 112 ? -29.382 -9.034 35.373 1.00 94.00 112 THR A CA 1
ATOM 887 C C . THR A 1 112 ? -28.396 -9.969 34.682 1.00 94.00 112 THR A C 1
ATOM 889 O O . THR A 1 112 ? -27.190 -9.795 34.829 1.00 94.00 112 THR A O 1
ATOM 892 N N . SER A 1 113 ? -28.908 -10.952 33.943 1.00 93.75 113 SER A N 1
ATOM 893 C CA . SER A 1 113 ? -28.118 -11.863 33.111 1.00 93.75 113 SER A CA 1
ATOM 894 C C . SER A 1 113 ? -28.752 -11.970 31.726 1.00 93.75 113 SER A C 1
ATOM 896 O O . SER A 1 113 ? -29.900 -12.397 31.597 1.00 93.75 113 SER A O 1
ATOM 898 N N . ALA A 1 114 ? -28.015 -11.589 30.688 1.00 90.94 114 ALA A N 1
ATOM 899 C CA . ALA A 1 114 ? -28.444 -11.629 29.297 1.00 90.94 114 ALA A CA 1
ATOM 900 C C . ALA A 1 114 ? -27.751 -12.767 28.531 1.00 90.94 114 ALA A C 1
ATOM 902 O O . ALA A 1 114 ? -26.557 -13.029 28.683 1.00 90.94 114 ALA A O 1
ATOM 903 N N . THR A 1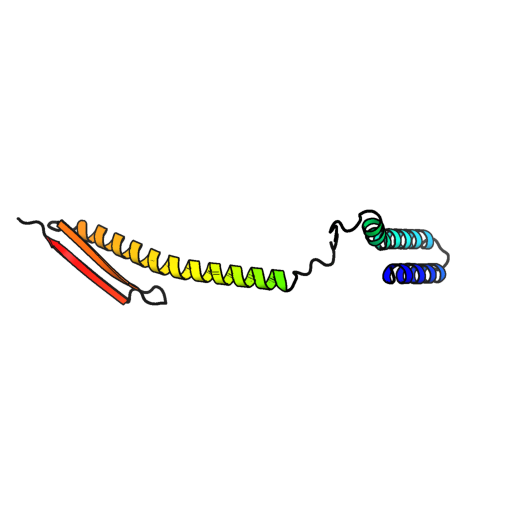 115 ? -28.514 -13.441 27.674 1.00 90.38 115 THR A N 1
ATOM 904 C CA . THR A 1 115 ? -28.012 -14.396 26.680 1.00 90.38 115 THR A CA 1
ATOM 905 C C . THR A 1 115 ? -28.213 -13.785 25.300 1.00 90.38 115 THR A C 1
ATOM 907 O O . THR A 1 115 ? -29.353 -13.538 24.900 1.00 90.38 115 THR A O 1
ATOM 910 N N . ILE A 1 116 ? -27.112 -13.528 24.598 1.00 86.50 116 ILE A N 1
ATOM 911 C CA . ILE A 1 116 ? -27.081 -12.964 23.244 1.00 86.50 116 ILE A CA 1
ATOM 912 C C . ILE A 1 116 ? -26.815 -14.108 22.253 1.00 86.50 116 ILE A C 1
ATOM 914 O O . ILE A 1 116 ? -26.162 -15.085 22.613 1.00 86.50 116 ILE A O 1
ATOM 918 N N . ASN A 1 117 ? -27.382 -14.037 21.050 1.00 85.31 117 ASN A N 1
ATOM 919 C CA . ASN A 1 117 ? -27.101 -14.981 19.967 1.00 85.31 117 ASN A CA 1
ATOM 920 C C . ASN A 1 117 ? -25.910 -14.511 19.105 1.00 85.31 117 ASN A C 1
ATOM 922 O O . ASN A 1 117 ? -25.468 -13.369 19.214 1.00 85.31 117 ASN A O 1
ATOM 926 N N . ASP A 1 118 ? -25.434 -15.367 18.199 1.00 76.56 118 ASP A N 1
ATOM 927 C CA . ASP A 1 118 ? -24.278 -15.075 17.331 1.00 76.56 118 ASP A CA 1
ATOM 928 C C . ASP A 1 118 ? -24.498 -13.871 16.384 1.00 76.56 118 ASP A C 1
ATOM 930 O O . ASP A 1 118 ? -23.543 -13.305 15.854 1.00 76.56 118 ASP A O 1
ATOM 934 N N . GLU A 1 119 ? -25.751 -13.449 16.184 1.00 75.25 119 GLU A N 1
ATOM 935 C CA . GLU A 1 119 ? -26.136 -12.277 15.383 1.00 75.25 119 GLU A CA 1
ATOM 936 C C . GLU A 1 119 ? -26.259 -10.986 16.222 1.00 75.25 119 GLU A C 1
ATOM 938 O O . GLU A 1 119 ? -26.634 -9.935 15.702 1.00 75.25 119 GLU A O 1
ATOM 943 N N . GLY A 1 120 ? -25.953 -11.032 17.525 1.00 73.38 120 GLY A N 1
ATOM 944 C CA . GLY A 1 120 ? -26.054 -9.887 18.439 1.00 73.38 120 GLY A CA 1
ATOM 945 C C . GLY A 1 120 ? -27.472 -9.595 18.954 1.00 73.38 120 GLY A C 1
ATOM 946 O O . GLY A 1 120 ? -27.695 -8.582 19.618 1.00 73.38 120 GLY A O 1
ATOM 947 N N . GLY A 1 121 ? -28.439 -10.466 18.668 1.00 81.69 121 GLY A N 1
ATOM 948 C CA . GLY A 1 121 ? -29.813 -10.404 19.158 1.00 81.69 121 GLY A CA 1
ATOM 949 C C . GLY A 1 121 ? -29.977 -10.995 20.563 1.00 81.69 121 GLY A C 1
ATOM 950 O O . GLY A 1 121 ? -29.367 -12.005 20.913 1.00 81.69 121 GLY A O 1
ATOM 951 N N . LEU A 1 122 ? -30.838 -10.383 21.380 1.00 85.94 122 LEU A N 1
ATOM 952 C CA . LEU A 1 122 ? -31.178 -10.891 22.711 1.00 85.94 122 LEU A CA 1
ATOM 953 C C . LEU A 1 122 ? -32.038 -12.156 22.598 1.00 85.94 122 LEU A C 1
ATOM 955 O O . LEU A 1 122 ? -33.166 -12.098 22.117 1.00 85.94 122 LEU A O 1
ATOM 959 N N . ASN A 1 123 ? -31.531 -13.279 23.102 1.00 90.88 123 ASN A N 1
ATOM 960 C CA . ASN A 1 123 ? -32.270 -14.539 23.163 1.00 90.88 123 ASN A CA 1
ATOM 961 C C . ASN A 1 123 ? -33.029 -14.694 24.491 1.00 90.88 123 ASN A C 1
ATOM 963 O O . ASN A 1 123 ? -34.183 -15.115 24.518 1.00 90.88 123 ASN A O 1
ATOM 967 N N . LYS A 1 124 ? -32.387 -14.343 25.614 1.00 91.56 124 LYS A N 1
ATOM 968 C CA . LYS A 1 124 ? -32.982 -14.454 26.954 1.00 91.56 124 LYS A CA 1
ATOM 969 C C . LYS A 1 124 ? -32.452 -13.375 27.891 1.00 91.56 124 LYS A C 1
ATOM 971 O O . LYS A 1 124 ? -31.281 -13.010 27.809 1.00 91.56 124 LYS A O 1
ATOM 976 N N . LEU A 1 125 ? -33.301 -12.910 28.804 1.00 92.19 125 LEU A N 1
ATOM 977 C CA . LEU A 1 125 ? -32.943 -11.979 29.868 1.00 92.19 125 LEU A CA 1
ATOM 978 C C . LEU A 1 125 ? -33.539 -12.464 31.192 1.00 92.19 125 LEU A C 1
ATOM 980 O O . LEU A 1 125 ? -34.756 -12.577 31.314 1.00 92.19 125 LEU A O 1
ATOM 984 N N . ASP A 1 126 ? -32.682 -12.747 32.166 1.00 94.12 126 ASP A N 1
ATOM 985 C CA . ASP A 1 126 ? -33.068 -13.145 33.517 1.00 94.12 126 ASP A CA 1
ATOM 986 C C . ASP A 1 126 ? -32.798 -11.985 34.486 1.00 94.12 126 ASP A C 1
ATOM 988 O O . ASP A 1 126 ? -31.696 -11.431 34.515 1.00 94.12 126 ASP A O 1
ATOM 992 N N . LEU A 1 127 ? -33.804 -11.622 35.286 1.00 94.56 127 LEU A N 1
ATOM 993 C CA . LEU A 1 127 ? -33.704 -10.600 36.326 1.00 94.56 127 LEU A CA 1
ATOM 994 C C . LEU A 1 127 ? -33.983 -11.224 37.691 1.00 94.56 127 LEU A C 1
ATOM 996 O O . LEU A 1 127 ? -35.021 -11.850 37.900 1.00 94.56 127 LEU A O 1
ATOM 1000 N N . ILE A 1 128 ? -33.076 -11.004 38.637 1.00 93.94 128 ILE A N 1
ATOM 1001 C CA . ILE A 1 128 ? -33.238 -11.387 40.038 1.00 93.94 128 ILE A CA 1
ATOM 1002 C C . ILE A 1 128 ? -33.318 -10.103 40.854 1.00 93.94 128 ILE A C 1
ATOM 1004 O O . ILE A 1 128 ? -32.334 -9.371 40.970 1.00 93.94 128 ILE A O 1
ATOM 1008 N N . VAL A 1 129 ? -34.499 -9.842 41.409 1.00 94.12 129 VAL A N 1
ATOM 1009 C CA . VAL A 1 129 ? -34.809 -8.620 42.155 1.00 94.12 129 VAL A CA 1
ATOM 1010 C 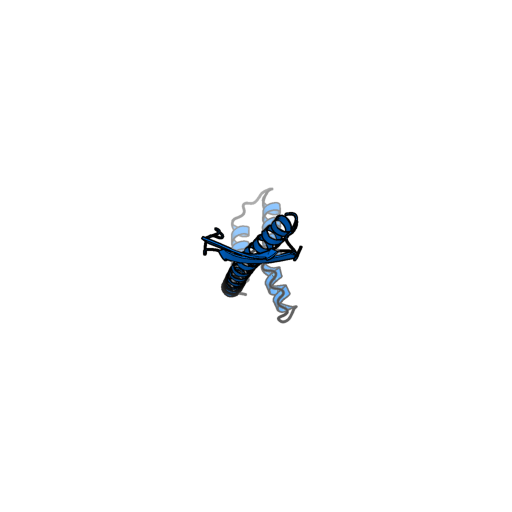C . VAL A 1 129 ? -34.896 -8.940 43.643 1.00 94.12 129 VAL A C 1
ATOM 1012 O O . VAL A 1 129 ? -35.608 -9.858 44.048 1.00 94.12 129 VAL A O 1
ATOM 1015 N N . ARG A 1 130 ? -34.192 -8.163 44.466 1.00 94.12 130 ARG A N 1
ATOM 1016 C CA . ARG A 1 130 ? -34.354 -8.146 45.920 1.00 94.12 130 ARG A CA 1
ATOM 1017 C C . ARG A 1 130 ? -35.096 -6.874 46.305 1.00 94.12 130 ARG A C 1
ATOM 1019 O O . ARG A 1 130 ? -34.679 -5.783 45.926 1.00 94.12 130 ARG A O 1
ATOM 1026 N N . LEU A 1 131 ? -36.170 -7.024 47.069 1.00 92.06 131 LEU A N 1
ATOM 1027 C CA . LEU A 1 131 ? -36.965 -5.904 47.566 1.00 92.06 131 LEU A CA 1
ATOM 1028 C C . LEU A 1 131 ? -36.361 -5.324 48.855 1.00 92.06 131 LEU A C 1
ATOM 1030 O O . LEU A 1 131 ? -35.595 -5.998 49.551 1.00 92.06 131 LEU A O 1
ATOM 1034 N N . GLU A 1 132 ? -36.676 -4.068 49.152 1.00 86.31 132 GLU A N 1
ATOM 1035 C CA . GLU A 1 132 ? -36.421 -3.468 50.462 1.00 86.31 132 GLU A CA 1
ATOM 1036 C C . GLU A 1 132 ? -37.339 -4.123 51.507 1.00 86.31 132 GLU A C 1
ATOM 1038 O O . GLU A 1 132 ? -38.525 -4.340 51.253 1.00 86.31 132 GLU A O 1
ATOM 1043 N N . GLU A 1 133 ? -36.790 -4.484 52.670 1.00 73.62 133 GLU A N 1
ATOM 1044 C CA . GLU A 1 133 ? -37.620 -4.893 53.807 1.00 73.62 133 GLU A CA 1
ATOM 1045 C C . GLU A 1 133 ? -38.338 -3.646 54.338 1.00 73.62 133 GLU A C 1
ATOM 1047 O O . GLU A 1 133 ? -37.689 -2.626 54.579 1.00 73.62 133 GLU A O 1
ATOM 1052 N N . SER A 1 134 ? -39.671 -3.728 54.432 1.00 59.69 134 SER A N 1
ATOM 1053 C CA . SER A 1 134 ? -40.542 -2.669 54.965 1.00 59.69 134 SER A CA 1
ATOM 1054 C C . SER A 1 134 ? -40.352 -2.449 56.460 1.00 59.69 134 SER A C 1
ATOM 1056 O O . SER A 1 134 ? -40.144 -3.453 57.178 1.00 59.69 134 SER A O 1
#

Radius of gyration: 35.96 Å; chains: 1; bounding box: 69×35×96 Å

pLDDT: mean 83.51, std 11.92, range [50.78, 94.69]

Sequence (134 aa):
VKNVLVIIILASFLEVLLPEGRVKPFVRFAIGLFIIIAVLNPILNALFDKREFEINLWDYQVSSEQEREILEKGNRINRQIAISTETGIKEKMEGQVSAVAMLVPGVKEVKTSATINDEGGLNKLDLIVRLEES

Foldseek 3Di:
DVVLVVLVVVLVVVLVVDDDDPCSVVVNVVSVVVSCVVVVVVVCCVVPPPPPPPVPVPPPDCPPVNVVVVVVVVVVVVVVCLVCLLVVLFVVVQVVVQVVVCVDPQWDGKGKGFDADSVRHTPDIDIDTDGHDD

Secondary structure (DSSP, 8-state):
-HHHHHHHHHHHHHHHHSPSSTTHHHHHHHHHHHHHHHHHHHHHHHHSTT------TT--PPPHHHHHHHHHHHHHHHHHHHHHHHHHHHHHHHHHHHHHHTTSTTEEEEEEEEEE-TTS-EEEEEEEEEEPP-